Protein AF-A0A962CFQ0-F1 (afdb_monomer_lite)

Foldseek 3Di:
DDPPPPDPDPPVVQPPCDDQSVLVQLVVQCCVVVQAPPVLLVVLVVVCVVPVPDYSLVSCCVVVRHPPVSSQVSSCVVRVHDDDDPVNDDPDDDPPDDDDPVVD

Structure (mmCIF, N/CA/C/O backbone):
data_AF-A0A962CFQ0-F1
#
_entry.id   AF-A0A962CFQ0-F1
#
loop_
_atom_site.group_PDB
_atom_site.id
_atom_site.type_symbol
_atom_site.label_atom_id
_atom_site.label_alt_id
_atom_site.label_comp_id
_atom_site.label_asym_id
_atom_site.label_entity_id
_atom_site.label_seq_id
_atom_site.pdbx_PDB_ins_code
_atom_site.Cartn_x
_atom_site.Cartn_y
_atom_site.Cartn_z
_atom_site.occupancy
_atom_site.B_iso_or_equiv
_atom_site.auth_seq_id
_atom_site.auth_comp_id
_atom_site.auth_asym_id
_atom_site.auth_atom_id
_atom_site.pdbx_PDB_model_num
ATOM 1 N N . MET A 1 1 ? 16.345 -3.442 -44.533 1.00 38.25 1 MET A N 1
ATOM 2 C CA . MET A 1 1 ? 15.285 -3.870 -43.598 1.00 38.25 1 MET A CA 1
ATOM 3 C C . MET A 1 1 ? 15.703 -3.439 -42.206 1.00 38.25 1 MET A C 1
ATOM 5 O O . MET A 1 1 ? 16.459 -4.151 -41.565 1.00 38.25 1 MET A O 1
ATOM 9 N N . SER A 1 2 ? 15.276 -2.252 -41.782 1.00 40.31 2 SER A N 1
ATOM 10 C CA . SER A 1 2 ? 15.490 -1.756 -40.421 1.00 40.31 2 SER A CA 1
ATOM 11 C C . SER A 1 2 ? 14.115 -1.405 -39.884 1.00 40.31 2 SER A C 1
ATOM 13 O O . SER A 1 2 ? 13.543 -0.391 -40.274 1.00 40.31 2 SER A O 1
ATOM 15 N N . VAL A 1 3 ? 13.544 -2.295 -39.075 1.00 41.78 3 VAL A N 1
ATOM 16 C CA . VAL A 1 3 ? 12.333 -1.984 -38.316 1.00 41.78 3 VAL A CA 1
ATOM 17 C C . VAL A 1 3 ? 12.799 -1.130 -37.148 1.00 41.78 3 VAL A C 1
ATOM 19 O O . VAL A 1 3 ? 13.289 -1.633 -36.141 1.00 41.78 3 VAL A O 1
ATOM 22 N N . VAL A 1 4 ? 12.744 0.183 -37.347 1.00 45.09 4 VAL A N 1
ATOM 23 C CA . VAL A 1 4 ? 12.779 1.149 -36.257 1.00 45.09 4 VAL A CA 1
ATOM 24 C C . VAL A 1 4 ? 11.469 0.935 -35.509 1.00 45.09 4 VAL A C 1
ATOM 26 O O . VAL A 1 4 ? 10.414 1.340 -35.987 1.00 45.09 4 VAL A O 1
ATOM 29 N N . THR A 1 5 ? 11.517 0.205 -34.395 1.00 49.34 5 THR A N 1
ATOM 30 C CA . THR A 1 5 ? 10.399 0.148 -33.453 1.00 49.34 5 THR A CA 1
ATOM 31 C C . THR A 1 5 ? 10.208 1.556 -32.917 1.00 49.34 5 THR A C 1
ATOM 33 O O . THR A 1 5 ? 10.966 2.033 -32.074 1.00 49.34 5 THR A O 1
ATOM 36 N N . GLU A 1 6 ? 9.234 2.239 -33.497 1.00 45.41 6 GLU A N 1
ATOM 37 C CA . GLU A 1 6 ? 8.725 3.520 -33.052 1.00 45.41 6 GLU A CA 1
ATOM 38 C C . GLU A 1 6 ? 8.282 3.360 -31.593 1.00 45.41 6 GLU A C 1
ATOM 40 O O . GLU A 1 6 ? 7.416 2.544 -31.268 1.00 45.41 6 GLU A O 1
ATOM 45 N N . LEU A 1 7 ? 8.957 4.080 -30.695 1.00 52.72 7 LEU A N 1
ATOM 46 C CA . LEU A 1 7 ? 8.518 4.236 -29.317 1.00 52.72 7 LEU A CA 1
ATOM 47 C C . LEU A 1 7 ? 7.113 4.858 -29.384 1.00 52.72 7 LEU A C 1
ATOM 49 O O . LEU A 1 7 ? 6.976 5.924 -29.992 1.00 52.72 7 LEU A O 1
ATOM 53 N N . PRO A 1 8 ? 6.072 4.222 -28.818 1.00 55.50 8 PRO A N 1
ATOM 54 C CA . PRO A 1 8 ? 4.736 4.793 -28.845 1.00 55.50 8 PRO A CA 1
ATOM 55 C C . PRO A 1 8 ? 4.767 6.192 -28.205 1.00 55.50 8 PRO A C 1
ATOM 57 O O . PRO A 1 8 ? 5.544 6.415 -27.268 1.00 55.50 8 PRO A O 1
ATOM 60 N N . PRO A 1 9 ? 3.961 7.146 -28.709 1.00 56.81 9 PRO A N 1
ATOM 61 C CA . PRO A 1 9 ? 3.915 8.507 -28.180 1.00 56.81 9 PRO A CA 1
ATOM 62 C C . PRO A 1 9 ? 3.685 8.466 -26.664 1.00 56.81 9 PRO A C 1
ATOM 64 O O . PRO A 1 9 ? 2.978 7.568 -26.192 1.00 56.81 9 PRO A O 1
ATOM 67 N N . PRO A 1 10 ? 4.256 9.399 -25.873 1.00 57.56 10 PRO A N 1
ATOM 68 C CA . PR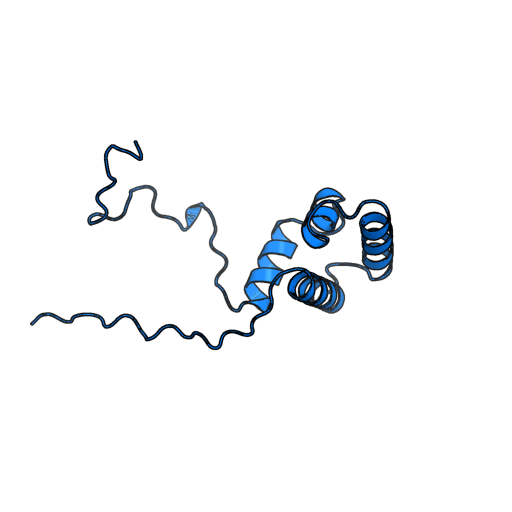O A 1 10 ? 4.018 9.393 -24.442 1.00 57.56 10 PRO A CA 1
ATOM 69 C C . PRO A 1 10 ? 2.514 9.547 -24.245 1.00 57.56 10 PRO A C 1
ATOM 71 O O . PRO A 1 10 ? 1.935 10.564 -24.627 1.00 57.56 10 PRO A O 1
ATOM 74 N N . ALA A 1 11 ? 1.887 8.525 -23.663 1.00 53.25 11 ALA A N 1
ATOM 75 C CA . ALA A 1 11 ? 0.537 8.573 -23.126 1.00 53.25 11 ALA A CA 1
ATOM 76 C C . ALA A 1 11 ? 0.519 9.568 -21.949 1.00 53.25 11 ALA A C 1
ATOM 78 O O . ALA A 1 11 ? 0.378 9.215 -20.784 1.00 53.25 11 ALA A O 1
ATOM 79 N N . SER A 1 12 ? 0.749 10.843 -22.255 1.00 56.16 12 SER A N 1
ATOM 80 C CA . SER A 1 12 ? 0.869 11.959 -21.326 1.00 56.16 12 SER A CA 1
ATOM 81 C C . SER A 1 12 ? -0.499 12.595 -21.078 1.00 56.16 12 SER A C 1
ATOM 83 O O . SER A 1 12 ? -0.628 13.810 -20.966 1.00 56.16 12 SER A O 1
ATOM 85 N N . GLU A 1 13 ? -1.522 11.755 -20.971 1.00 47.06 13 GLU A N 1
ATOM 86 C CA . GLU A 1 13 ? -2.814 12.085 -20.367 1.00 47.06 13 GLU A CA 1
ATOM 87 C C . GLU A 1 13 ? -3.146 11.074 -19.259 1.00 47.06 13 GLU A C 1
ATOM 89 O O . GLU A 1 13 ? -4.304 10.835 -18.927 1.00 47.06 13 GLU A O 1
ATOM 94 N N . ALA A 1 14 ? -2.118 10.468 -18.652 1.00 51.28 14 ALA A N 1
ATOM 95 C CA . ALA A 1 14 ? -2.297 9.745 -17.404 1.00 51.28 14 ALA A CA 1
ATOM 96 C C . ALA A 1 14 ? -2.901 10.705 -16.357 1.00 51.28 14 ALA A C 1
ATOM 98 O O . ALA A 1 14 ? -2.468 11.863 -16.263 1.00 51.28 14 ALA A O 1
ATOM 99 N N . PRO A 1 15 ? -3.899 10.268 -15.569 1.00 52.34 15 PRO A N 1
ATOM 100 C CA . PRO A 1 15 ? -4.491 11.108 -14.537 1.00 52.34 15 PRO A CA 1
ATOM 101 C C . PRO A 1 15 ? -3.376 11.628 -13.625 1.00 52.34 15 PRO A C 1
ATOM 103 O O . PRO A 1 15 ? -2.605 10.842 -13.076 1.00 52.34 15 PRO A O 1
ATOM 106 N N . LYS A 1 16 ? -3.274 12.958 -13.477 1.00 64.06 16 LYS A N 1
ATOM 107 C CA . LYS A 1 16 ? -2.244 13.650 -12.677 1.00 64.06 16 LYS A CA 1
ATOM 108 C C . LYS A 1 16 ? -2.465 13.471 -11.169 1.00 64.06 16 LYS A C 1
ATOM 110 O O . LYS A 1 16 ? -2.520 14.440 -10.416 1.00 64.06 16 LYS A O 1
ATOM 115 N N . LEU A 1 17 ? -2.631 12.234 -10.718 1.00 65.19 17 LEU A N 1
ATOM 116 C CA . LEU A 1 17 ? -2.672 11.881 -9.308 1.00 65.19 17 LEU A CA 1
ATOM 117 C C . LEU A 1 17 ? -1.245 11.940 -8.777 1.00 65.19 17 LEU A C 1
ATOM 119 O O . LEU A 1 17 ? -0.470 10.997 -8.910 1.00 65.19 17 LEU A O 1
ATOM 123 N N . SER A 1 18 ? -0.888 13.078 -8.200 1.00 74.62 18 SER A N 1
ATOM 124 C CA . SER A 1 18 ? 0.374 13.261 -7.497 1.00 74.62 18 SER A CA 1
ATOM 125 C C . SER A 1 18 ? 0.112 13.476 -6.013 1.00 74.62 18 SER A C 1
ATOM 127 O O . SER A 1 18 ? -1.013 13.759 -5.589 1.00 74.62 18 SER A O 1
ATOM 129 N N . GLY A 1 19 ? 1.168 13.361 -5.207 1.00 82.62 19 GLY A N 1
ATOM 130 C CA . GLY A 1 19 ? 1.103 13.910 -3.860 1.00 82.62 19 GLY A CA 1
ATOM 131 C C . GLY A 1 19 ? -0.003 13.279 -2.985 1.00 82.62 19 GLY A C 1
ATOM 132 O O . GLY A 1 19 ? -0.324 12.097 -3.140 1.00 82.62 19 GLY A O 1
ATOM 133 N N . PRO A 1 20 ? -0.616 14.076 -2.098 1.00 86.56 20 PRO A N 1
ATOM 134 C CA . PRO A 1 20 ? -1.667 13.642 -1.172 1.00 86.56 20 PRO A CA 1
ATOM 135 C C . PRO A 1 20 ? -2.915 13.044 -1.843 1.00 86.56 20 PRO A C 1
ATOM 137 O O . PRO A 1 20 ? -3.527 12.132 -1.298 1.00 86.56 20 PRO A O 1
ATOM 140 N N . ALA A 1 21 ? -3.276 13.500 -3.048 1.00 90.00 21 ALA A N 1
ATOM 141 C CA . ALA A 1 21 ? -4.440 12.974 -3.768 1.00 90.00 21 ALA A CA 1
ATOM 142 C C . ALA A 1 21 ? -4.266 11.493 -4.145 1.00 90.00 21 ALA A C 1
ATOM 144 O O . ALA A 1 21 ? -5.225 10.720 -4.141 1.00 90.00 21 ALA A O 1
ATOM 145 N N . LEU A 1 22 ? -3.028 11.088 -4.442 1.00 91.31 22 LEU A N 1
ATOM 146 C CA . LEU A 1 22 ? -2.697 9.687 -4.666 1.00 91.31 22 LEU A CA 1
ATOM 147 C C . LEU A 1 22 ? -2.789 8.876 -3.362 1.00 91.31 22 LEU A C 1
ATOM 149 O O . LEU A 1 22 ? -3.315 7.768 -3.392 1.00 91.31 22 LEU A O 1
ATOM 153 N N . ASP A 1 23 ? -2.344 9.432 -2.227 1.00 94.12 23 ASP A N 1
ATOM 154 C CA . ASP A 1 23 ? -2.455 8.764 -0.917 1.00 94.12 23 ASP A CA 1
ATOM 155 C C . A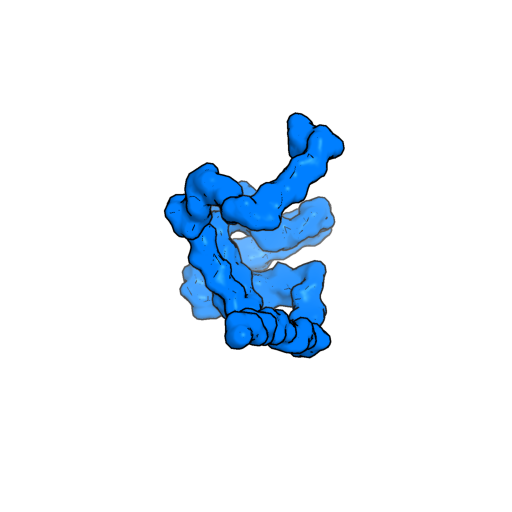SP A 1 23 ? -3.911 8.474 -0.559 1.00 94.12 23 ASP A C 1
ATOM 157 O O . ASP A 1 23 ? -4.233 7.356 -0.162 1.00 94.12 23 ASP A O 1
ATOM 161 N N . GLU A 1 24 ? -4.799 9.453 -0.746 1.00 94.38 24 GLU A N 1
ATOM 162 C CA . GLU A 1 24 ? -6.234 9.294 -0.500 1.00 94.38 24 GLU A CA 1
ATOM 163 C C . GLU A 1 24 ? -6.807 8.134 -1.327 1.00 94.38 24 GLU A C 1
ATOM 165 O O . GLU A 1 24 ? -7.489 7.255 -0.797 1.00 94.38 24 GLU A O 1
ATOM 170 N N . ARG A 1 25 ? -6.474 8.087 -2.623 1.00 95.25 25 ARG A N 1
ATOM 171 C CA . ARG A 1 25 ? -6.964 7.046 -3.532 1.00 95.25 25 ARG A CA 1
ATOM 172 C C . ARG A 1 25 ? -6.415 5.663 -3.185 1.00 95.25 25 ARG A C 1
ATOM 174 O O . ARG A 1 25 ? -7.163 4.690 -3.250 1.00 95.25 25 ARG A O 1
ATOM 181 N N . ILE A 1 26 ? -5.149 5.573 -2.774 1.00 95.88 26 ILE A N 1
ATOM 182 C CA . ILE A 1 26 ? -4.546 4.329 -2.276 1.00 95.88 26 ILE A CA 1
ATOM 183 C C . ILE A 1 26 ? -5.261 3.861 -1.006 1.00 95.88 26 ILE A C 1
ATOM 185 O O . ILE A 1 26 ? -5.642 2.697 -0.914 1.00 95.88 26 ILE A O 1
ATOM 189 N N . CYS A 1 27 ? -5.502 4.760 -0.049 1.00 96.56 27 CYS A N 1
ATOM 190 C CA . CYS A 1 27 ? -6.185 4.423 1.199 1.00 96.56 27 CYS A CA 1
ATOM 191 C C . CYS A 1 27 ? -7.608 3.908 0.945 1.00 96.56 27 CYS A C 1
ATOM 193 O O . CYS A 1 27 ? -7.987 2.866 1.475 1.00 96.56 27 CYS A O 1
ATOM 195 N N . GLN A 1 28 ? -8.376 4.596 0.096 1.00 96.62 28 GLN A N 1
ATOM 196 C CA . GLN A 1 28 ? -9.726 4.171 -0.289 1.00 96.62 28 GLN A CA 1
ATOM 197 C C . GLN A 1 28 ? -9.717 2.800 -0.966 1.00 96.62 28 GLN A C 1
ATOM 199 O O . GLN A 1 28 ? -10.534 1.940 -0.644 1.00 96.62 28 GLN A O 1
ATOM 204 N N . PHE A 1 29 ? -8.768 2.573 -1.874 1.00 97.12 29 PHE A N 1
ATOM 205 C CA . PHE A 1 29 ? -8.619 1.297 -2.558 1.00 97.12 29 PHE A CA 1
ATOM 206 C C . PHE A 1 29 ? -8.277 0.155 -1.588 1.00 97.12 29 PHE A C 1
ATOM 208 O O . PHE A 1 29 ? -8.880 -0.915 -1.659 1.00 97.12 29 PHE A O 1
ATOM 215 N N . LEU A 1 30 ? -7.348 0.377 -0.653 1.00 96.94 30 LEU A N 1
ATOM 216 C CA . LEU A 1 30 ? -6.959 -0.619 0.350 1.00 96.94 30 LEU A CA 1
ATOM 217 C C . LEU A 1 30 ? -8.120 -0.976 1.283 1.00 96.94 30 LEU A C 1
ATOM 219 O O . LEU A 1 30 ? -8.307 -2.153 1.593 1.00 96.94 30 LEU A O 1
ATOM 223 N N . VAL A 1 31 ? -8.926 0.013 1.680 1.00 97.69 31 VAL A N 1
ATOM 224 C CA . VAL A 1 31 ? -10.153 -0.213 2.458 1.00 97.69 31 VAL A CA 1
ATOM 225 C C . VAL A 1 31 ? -11.174 -1.008 1.647 1.00 97.69 31 VAL A C 1
ATOM 227 O O . VAL A 1 31 ? -11.677 -2.021 2.125 1.00 97.69 31 VAL A O 1
ATOM 230 N N . ALA A 1 32 ? -11.425 -0.620 0.393 1.00 97.06 32 ALA A N 1
ATOM 231 C CA . ALA A 1 32 ? -12.371 -1.313 -0.482 1.00 97.06 32 ALA A CA 1
ATOM 232 C C . ALA A 1 32 ? -11.979 -2.779 -0.748 1.00 97.06 32 ALA A C 1
ATOM 234 O O . ALA A 1 32 ? -12.846 -3.639 -0.886 1.00 97.06 32 ALA A O 1
ATOM 235 N N . LYS A 1 33 ? -10.675 -3.083 -0.789 1.00 95.50 33 LYS A N 1
ATOM 236 C CA . LYS A 1 33 ? -10.139 -4.450 -0.924 1.00 95.50 33 LYS A CA 1
ATOM 237 C C . LYS A 1 33 ? -10.046 -5.206 0.411 1.00 95.50 33 LYS A C 1
ATOM 239 O O . LYS A 1 33 ? -9.609 -6.354 0.409 1.00 95.50 33 LYS A O 1
ATOM 244 N N . GLY A 1 34 ? -10.410 -4.586 1.537 1.00 95.44 34 GLY A N 1
ATOM 245 C CA . GLY A 1 34 ? -10.337 -5.184 2.876 1.00 95.44 34 GLY A CA 1
ATOM 246 C C . GLY A 1 34 ? -8.915 -5.361 3.427 1.00 95.44 34 GLY A C 1
ATOM 247 O O . GLY A 1 34 ? -8.735 -6.058 4.421 1.00 95.44 34 GLY A O 1
ATOM 248 N N . ARG A 1 35 ? -7.911 -4.740 2.793 1.00 94.94 35 ARG A N 1
ATOM 249 C CA . ARG A 1 35 ? -6.487 -4.801 3.179 1.00 94.94 35 ARG A CA 1
ATOM 250 C C . ARG A 1 35 ? -6.112 -3.769 4.245 1.00 94.94 35 ARG A C 1
ATOM 252 O O . ARG A 1 35 ? -5.065 -3.872 4.867 1.00 94.94 35 ARG A O 1
ATOM 259 N N . LEU A 1 36 ? -6.969 -2.774 4.459 1.00 96.94 36 LEU A N 1
ATOM 260 C CA . LEU A 1 36 ? -6.853 -1.785 5.525 1.00 96.94 36 LEU A CA 1
ATOM 261 C C . LEU A 1 36 ? -8.221 -1.606 6.182 1.00 96.94 36 LEU A C 1
ATOM 263 O O . LEU A 1 36 ? -9.225 -1.441 5.494 1.00 96.94 36 LEU A O 1
ATOM 267 N N . LYS A 1 37 ? -8.281 -1.618 7.515 1.00 96.44 37 LYS A N 1
ATOM 268 C CA . LYS A 1 37 ? -9.531 -1.343 8.235 1.00 96.44 37 LYS A CA 1
ATOM 269 C C . LYS A 1 37 ? -9.778 0.159 8.304 1.00 96.44 37 LYS A C 1
ATOM 271 O O . LYS A 1 37 ? -8.849 0.934 8.522 1.00 96.44 37 LYS A O 1
ATOM 276 N N . GLU A 1 38 ? -11.040 0.573 8.232 1.00 96.56 38 GLU A N 1
ATOM 277 C CA . GLU A 1 38 ? -11.418 1.989 8.357 1.00 96.56 38 GLU A CA 1
ATOM 278 C C . GLU A 1 38 ? -10.967 2.609 9.687 1.00 96.56 38 GLU A C 1
ATOM 280 O O . GLU A 1 38 ? -10.472 3.734 9.713 1.00 96.56 38 GLU A O 1
ATOM 285 N N . ALA A 1 39 ? -11.076 1.860 10.790 1.00 95.88 39 ALA A N 1
ATOM 286 C CA . ALA A 1 39 ? -10.629 2.315 12.107 1.00 95.88 39 ALA A CA 1
ATOM 287 C C . ALA A 1 39 ? -9.109 2.552 12.163 1.00 95.88 39 ALA A C 1
ATOM 289 O O . ALA A 1 39 ? -8.651 3.508 12.794 1.00 95.88 39 ALA A O 1
ATOM 290 N N . ASP A 1 40 ? -8.336 1.706 11.480 1.00 95.75 40 ASP A N 1
ATOM 291 C CA . ASP A 1 40 ? -6.879 1.816 11.412 1.00 95.75 40 ASP A CA 1
ATOM 292 C C . ASP A 1 40 ? -6.464 2.974 10.498 1.00 95.75 40 ASP A C 1
ATOM 294 O O . ASP A 1 40 ? -5.575 3.745 10.858 1.00 95.75 40 ASP A O 1
ATOM 298 N N . LEU A 1 41 ? -7.168 3.180 9.378 1.00 96.75 41 LEU A N 1
ATOM 299 C CA . LEU A 1 41 ? -6.984 4.358 8.528 1.00 96.75 41 LEU A CA 1
ATOM 300 C C . LEU A 1 41 ? -7.278 5.654 9.293 1.00 96.75 41 LEU A C 1
ATOM 302 O O . LEU A 1 41 ? -6.488 6.593 9.232 1.00 96.75 41 LEU A O 1
ATOM 306 N N . ALA A 1 42 ? -8.385 5.710 10.037 1.00 96.38 42 ALA A N 1
ATOM 307 C CA . ALA A 1 42 ? -8.739 6.880 10.836 1.00 96.38 42 ALA A CA 1
ATOM 308 C C . ALA A 1 42 ? -7.670 7.186 11.897 1.00 96.38 42 ALA A C 1
ATOM 310 O O . ALA A 1 42 ? -7.314 8.346 12.099 1.00 96.38 42 ALA A O 1
ATOM 311 N N . ARG A 1 43 ? -7.118 6.152 12.545 1.00 94.94 43 ARG A N 1
ATOM 312 C CA . ARG A 1 43 ? -6.003 6.301 13.490 1.00 94.94 43 ARG A CA 1
ATOM 313 C C . ARG A 1 43 ? -4.732 6.796 12.798 1.00 94.94 43 ARG A C 1
ATOM 315 O O . ARG A 1 43 ? -4.094 7.710 13.307 1.00 94.94 43 ARG A O 1
ATOM 322 N N . GLY A 1 44 ? -4.390 6.225 11.643 1.00 94.62 44 GLY A N 1
ATOM 323 C CA . GLY A 1 44 ? -3.230 6.635 10.851 1.00 94.62 44 GLY A CA 1
ATOM 324 C C . GLY A 1 44 ? -3.318 8.087 10.378 1.00 94.62 44 GLY A C 1
ATOM 325 O O . GLY A 1 44 ? -2.332 8.811 10.478 1.00 94.62 44 GLY A O 1
ATOM 326 N N . LYS A 1 45 ? -4.502 8.538 9.937 1.00 95.25 45 LYS A N 1
ATOM 327 C CA . LYS A 1 45 ? -4.751 9.938 9.551 1.00 95.25 45 LYS A CA 1
ATOM 328 C C . LYS A 1 45 ? -4.549 10.900 10.723 1.00 95.25 45 LYS A C 1
ATOM 330 O O . LYS A 1 45 ? -3.816 11.865 10.568 1.00 95.25 45 LYS A O 1
ATOM 335 N N . ARG A 1 46 ? -5.108 10.602 11.903 1.00 95.06 46 ARG A N 1
ATOM 336 C CA . ARG A 1 46 ? -4.905 11.432 13.109 1.00 95.06 46 ARG A CA 1
ATOM 337 C C . ARG A 1 46 ? -3.428 11.568 13.472 1.00 95.06 46 ARG A C 1
ATOM 339 O O . ARG A 1 46 ? -2.968 12.663 13.755 1.00 95.06 46 ARG A O 1
ATOM 346 N N . LEU A 1 47 ? -2.674 10.470 13.411 1.00 94.38 47 LEU A N 1
ATOM 347 C CA . LEU A 1 47 ? -1.242 10.516 13.707 1.00 94.38 47 LEU A CA 1
ATOM 348 C C . LEU A 1 47 ? -0.458 11.335 12.669 1.00 94.38 47 LEU A C 1
ATOM 350 O O . LEU A 1 47 ? 0.480 12.037 13.024 1.00 94.38 47 LEU A O 1
ATOM 354 N N . HIS A 1 48 ? -0.845 11.263 11.392 1.00 94.75 48 HIS A N 1
ATOM 355 C CA . HIS A 1 48 ? -0.252 12.093 10.337 1.00 94.75 48 HIS A CA 1
ATOM 356 C C . HIS A 1 48 ? -0.605 13.579 10.489 1.00 94.75 48 HIS A C 1
ATOM 358 O O . HIS A 1 48 ? 0.195 14.431 10.130 1.00 94.75 48 HIS A O 1
ATOM 364 N N . GLU A 1 49 ? -1.769 13.911 11.048 1.00 93.81 49 GLU A N 1
ATOM 365 C CA . GLU A 1 49 ? -2.126 15.296 11.384 1.00 93.81 49 GLU A CA 1
ATOM 366 C C . GLU A 1 49 ? -1.289 15.842 12.554 1.00 93.81 49 GLU A C 1
ATOM 368 O O . GLU A 1 49 ? -0.911 17.013 12.538 1.00 93.81 49 GLU A O 1
ATOM 373 N N . GLU A 1 50 ? -0.981 15.004 13.550 1.00 93.12 50 GLU A N 1
ATOM 374 C CA . GLU A 1 50 ? -0.124 15.357 14.693 1.00 93.12 50 GLU A CA 1
ATOM 375 C C . GLU A 1 50 ? 1.351 15.529 14.292 1.00 93.12 50 GLU A C 1
ATOM 377 O O . GLU A 1 50 ? 2.026 16.435 14.782 1.00 93.12 50 GLU A O 1
ATOM 382 N N . ASP A 1 51 ? 1.841 14.684 13.381 1.00 89.62 51 ASP A N 1
ATOM 383 C CA . ASP A 1 51 ? 3.186 14.757 12.808 1.00 89.62 51 ASP A CA 1
ATOM 384 C C . ASP A 1 51 ? 3.120 14.612 11.274 1.00 89.62 51 ASP A C 1
ATOM 386 O O . ASP A 1 51 ? 3.240 13.503 10.738 1.00 89.62 51 ASP A O 1
ATOM 390 N N . PRO A 1 52 ? 2.955 15.729 10.536 1.00 84.19 52 PRO A N 1
ATOM 391 C CA . PRO A 1 52 ? 2.813 15.725 9.079 1.00 84.19 52 PRO A CA 1
ATOM 392 C C . PRO A 1 52 ? 4.135 15.481 8.331 1.00 84.19 52 PRO A C 1
ATOM 394 O O . PRO A 1 52 ? 4.296 15.882 7.174 1.00 84.19 52 PRO A O 1
ATOM 397 N N . SER A 1 53 ? 5.107 14.817 8.960 1.00 82.81 53 SER A N 1
ATOM 398 C CA . SER A 1 53 ? 6.362 14.449 8.319 1.00 82.81 53 SER A CA 1
ATOM 399 C C . SER A 1 53 ? 6.158 13.335 7.279 1.00 82.81 53 SER A C 1
ATOM 401 O O . SER A 1 53 ? 5.863 12.176 7.568 1.00 82.81 53 SER A O 1
ATOM 403 N N . GLY A 1 54 ? 6.348 13.690 6.007 1.00 89.06 54 GLY A N 1
ATOM 404 C CA . GLY A 1 54 ? 6.303 12.741 4.896 1.00 89.06 54 GLY A CA 1
ATOM 405 C C . GLY A 1 54 ? 4.889 12.342 4.453 1.00 89.06 54 GLY A C 1
ATOM 406 O O . GLY A 1 54 ? 3.931 13.106 4.553 1.00 89.06 54 GLY A O 1
ATOM 407 N N . ARG A 1 55 ? 4.784 11.149 3.857 1.00 93.19 55 ARG A N 1
ATOM 408 C CA . ARG A 1 55 ? 3.574 10.636 3.191 1.00 93.19 55 ARG A CA 1
ATOM 409 C C . ARG A 1 55 ? 2.742 9.765 4.127 1.00 93.19 55 ARG A C 1
ATOM 411 O O . ARG A 1 55 ? 3.303 8.922 4.826 1.00 93.19 55 ARG A O 1
ATOM 418 N N . LEU A 1 56 ? 1.414 9.866 4.041 1.00 94.25 56 LEU A N 1
ATOM 419 C CA . LEU A 1 56 ? 0.496 9.046 4.841 1.00 94.25 56 LEU A CA 1
ATOM 420 C C . LEU A 1 56 ? 0.702 7.551 4.564 1.00 94.25 56 LEU A C 1
ATOM 422 O O . LEU A 1 56 ? 0.809 6.756 5.490 1.00 94.25 56 LEU A O 1
ATOM 426 N N . VAL A 1 57 ? 0.823 7.159 3.294 1.00 94.94 57 VAL A N 1
ATOM 427 C CA . VAL A 1 57 ? 1.018 5.745 2.921 1.00 94.94 57 VAL A CA 1
ATOM 428 C C . VAL A 1 57 ? 2.317 5.155 3.474 1.00 94.94 57 VAL A C 1
ATOM 430 O O . VAL A 1 57 ? 2.332 3.993 3.866 1.00 94.94 57 VAL A O 1
ATOM 433 N N . ALA A 1 58 ? 3.382 5.959 3.577 1.00 93.69 58 ALA A N 1
ATOM 434 C CA . ALA A 1 58 ? 4.649 5.534 4.171 1.00 93.69 58 ALA A CA 1
ATOM 435 C C . ALA A 1 58 ? 4.541 5.386 5.697 1.00 93.69 58 ALA A C 1
ATOM 437 O O . ALA A 1 58 ? 5.146 4.495 6.290 1.00 93.69 58 ALA A O 1
ATOM 438 N N . LEU A 1 59 ? 3.739 6.237 6.343 1.00 95.19 59 LEU A N 1
ATOM 439 C CA . LEU A 1 59 ? 3.419 6.080 7.757 1.00 95.19 59 LEU A CA 1
ATOM 440 C C . LEU A 1 59 ? 2.633 4.782 8.000 1.00 95.19 59 LEU A C 1
ATOM 442 O O . LEU A 1 59 ? 2.974 4.031 8.910 1.00 95.19 59 LEU A O 1
ATOM 446 N N . LEU A 1 60 ? 1.621 4.490 7.178 1.00 95.44 60 LEU A N 1
ATOM 447 C CA . LEU A 1 60 ? 0.786 3.292 7.319 1.00 95.44 60 LEU A CA 1
ATOM 448 C C . LEU A 1 60 ? 1.594 1.989 7.203 1.00 95.44 60 LEU A C 1
ATOM 450 O O . LEU A 1 60 ? 1.353 1.062 7.980 1.00 95.44 60 LEU A O 1
ATOM 454 N N . THR A 1 61 ? 2.572 1.923 6.292 1.00 95.75 61 THR A N 1
ATOM 455 C CA . THR A 1 61 ? 3.471 0.760 6.182 1.00 95.75 61 THR A CA 1
ATOM 456 C C . THR A 1 61 ? 4.438 0.672 7.358 1.00 95.75 61 THR A C 1
ATOM 458 O O . THR A 1 61 ? 4.597 -0.401 7.935 1.00 95.75 61 THR A O 1
ATOM 461 N N . ARG A 1 62 ? 5.019 1.799 7.796 1.00 93.94 62 ARG A N 1
ATOM 462 C CA . ARG A 1 62 ? 5.911 1.850 8.970 1.00 93.94 62 ARG A CA 1
ATOM 463 C C . ARG A 1 62 ? 5.220 1.405 10.263 1.00 93.94 62 ARG A C 1
ATOM 465 O O . ARG A 1 62 ? 5.856 0.796 11.116 1.00 93.94 62 ARG A O 1
ATOM 472 N N . LEU A 1 63 ? 3.931 1.708 10.416 1.00 93.56 63 LEU A N 1
ATOM 473 C CA . LEU A 1 63 ? 3.120 1.278 11.560 1.00 93.56 63 LEU A CA 1
ATOM 474 C C . LEU A 1 63 ? 2.667 -0.189 11.470 1.00 93.56 63 LEU A C 1
ATOM 476 O O . LEU A 1 63 ? 2.046 -0.685 12.407 1.00 93.56 63 LEU A O 1
ATOM 480 N N . GLY A 1 64 ? 2.929 -0.873 10.351 1.00 94.56 64 GLY A N 1
ATOM 481 C CA . GLY A 1 64 ? 2.483 -2.246 10.116 1.00 94.56 64 GLY A CA 1
ATOM 482 C C . GLY A 1 64 ? 0.973 -2.385 9.899 1.00 94.56 64 GLY A C 1
ATOM 483 O O . GLY A 1 64 ? 0.446 -3.488 10.008 1.00 94.56 64 GLY A O 1
ATOM 484 N N . LEU A 1 65 ? 0.268 -1.285 9.602 1.00 95.38 65 LEU A N 1
ATOM 485 C CA . LEU A 1 65 ? -1.174 -1.301 9.317 1.00 95.38 65 LEU A CA 1
ATOM 486 C C . LEU A 1 65 ? -1.477 -1.815 7.905 1.00 95.38 65 LEU A C 1
ATOM 488 O O . LEU A 1 65 ? -2.590 -2.256 7.635 1.00 95.38 65 LEU A O 1
ATOM 492 N N . VAL A 1 66 ? -0.488 -1.733 7.014 1.00 96.50 66 VAL A N 1
ATOM 493 C CA . VAL A 1 66 ? -0.517 -2.266 5.651 1.00 96.50 66 VAL A CA 1
ATOM 494 C C . VAL A 1 66 ? 0.846 -2.886 5.377 1.00 96.50 66 VAL A C 1
ATOM 496 O O . VAL A 1 66 ? 1.870 -2.272 5.681 1.00 96.50 66 VAL A O 1
ATOM 499 N N . SER A 1 67 ? 0.890 -4.083 4.798 1.00 95.88 67 SER A N 1
ATOM 500 C CA . SER A 1 67 ? 2.170 -4.672 4.394 1.00 95.88 67 SER A CA 1
ATOM 501 C C . SER A 1 67 ? 2.756 -3.955 3.169 1.00 95.88 67 SER A C 1
ATOM 503 O O . SER A 1 67 ? 2.025 -3.457 2.311 1.00 95.88 67 SER A O 1
ATOM 505 N N . GLU A 1 68 ? 4.085 -3.932 3.030 1.00 94.56 68 GLU A N 1
ATOM 506 C CA . GLU A 1 68 ? 4.738 -3.329 1.853 1.00 94.56 68 GLU A CA 1
ATOM 507 C C . GLU A 1 68 ? 4.281 -3.974 0.540 1.00 94.56 68 GLU A C 1
ATOM 509 O O . GLU A 1 68 ? 4.108 -3.293 -0.468 1.00 94.56 68 GLU A O 1
ATOM 514 N N . ARG A 1 69 ? 4.021 -5.285 0.565 1.00 93.62 69 ARG A N 1
ATOM 515 C CA . ARG A 1 69 ? 3.523 -6.026 -0.595 1.00 93.62 69 ARG A CA 1
ATOM 516 C C . ARG A 1 69 ? 2.122 -5.579 -1.000 1.00 93.62 69 ARG A C 1
ATOM 518 O O . ARG A 1 69 ? 1.888 -5.309 -2.171 1.00 93.62 69 ARG A O 1
ATOM 525 N N . GLU A 1 70 ? 1.204 -5.464 -0.044 1.00 95.12 70 GLU A N 1
ATOM 526 C CA . GLU A 1 70 ? -0.153 -4.985 -0.323 1.00 95.12 70 GLU A CA 1
ATOM 527 C C . GLU A 1 70 ? -0.165 -3.536 -0.803 1.00 95.12 70 GLU A C 1
ATOM 529 O O . GLU A 1 70 ? -0.980 -3.192 -1.661 1.00 95.12 70 GLU A O 1
ATOM 534 N N . MET A 1 71 ? 0.739 -2.708 -0.271 1.00 95.69 71 MET A N 1
ATOM 535 C CA . MET A 1 71 ? 0.939 -1.337 -0.724 1.00 95.69 71 MET A CA 1
ATOM 536 C C . MET A 1 71 ? 1.416 -1.303 -2.179 1.00 95.69 71 MET A C 1
ATOM 538 O O . MET A 1 71 ? 0.847 -0.583 -2.998 1.00 95.69 71 MET A O 1
ATOM 542 N N . ALA A 1 72 ? 2.427 -2.104 -2.515 1.00 94.31 72 ALA A N 1
ATOM 543 C CA . ALA A 1 72 ? 2.967 -2.174 -3.865 1.00 94.31 72 ALA A CA 1
ATOM 544 C C . ALA A 1 72 ? 1.911 -2.666 -4.873 1.00 94.31 72 ALA A C 1
ATOM 546 O O . ALA A 1 72 ? 1.720 -2.037 -5.914 1.00 94.31 72 ALA A O 1
ATOM 547 N N . ASP A 1 73 ? 1.160 -3.715 -4.524 1.00 94.75 73 ASP A N 1
ATOM 548 C CA . ASP A 1 73 ? 0.032 -4.212 -5.320 1.00 94.75 73 ASP A CA 1
ATOM 549 C C . ASP A 1 73 ? -1.040 -3.130 -5.537 1.00 94.75 73 ASP A C 1
ATOM 551 O O . ASP A 1 73 ? -1.553 -2.973 -6.643 1.00 94.75 73 ASP A O 1
ATOM 555 N N . ALA A 1 74 ? -1.386 -2.369 -4.491 1.00 95.00 74 ALA A N 1
ATOM 556 C CA . ALA A 1 74 ? -2.387 -1.311 -4.591 1.00 95.00 74 ALA A CA 1
ATOM 557 C C . ALA A 1 74 ? -1.944 -0.193 -5.540 1.00 95.00 74 ALA A C 1
ATOM 559 O O . ALA A 1 74 ? -2.730 0.257 -6.373 1.00 95.00 74 ALA A O 1
ATOM 560 N N . VAL A 1 75 ? -0.683 0.235 -5.450 1.00 93.62 75 VAL A N 1
ATOM 561 C CA . VAL A 1 75 ? -0.127 1.247 -6.357 1.00 93.62 75 VAL A CA 1
ATOM 562 C C . VAL A 1 75 ? -0.102 0.728 -7.795 1.00 93.62 75 VAL A C 1
ATOM 564 O O . VAL A 1 75 ? -0.529 1.446 -8.699 1.00 93.62 75 VAL A O 1
ATOM 567 N N . ALA A 1 76 ? 0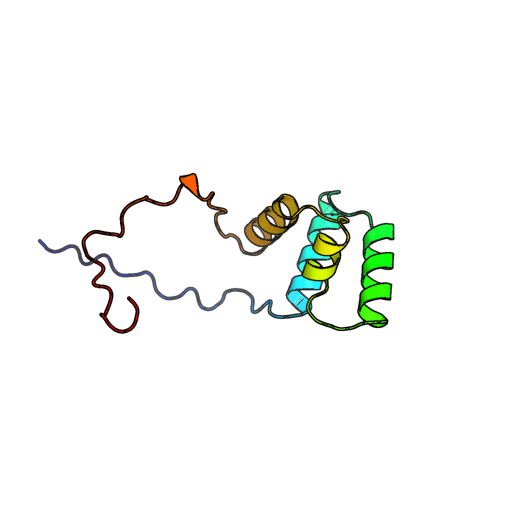.334 -0.516 -8.005 1.00 93.56 76 ALA A N 1
ATOM 568 C CA . ALA A 1 76 ? 0.353 -1.166 -9.312 1.00 93.56 76 ALA A CA 1
ATOM 569 C C . ALA A 1 76 ? -1.049 -1.240 -9.944 1.00 93.56 76 ALA A C 1
ATOM 571 O O . ALA A 1 76 ? -1.222 -0.806 -11.083 1.00 93.56 76 ALA A O 1
ATOM 572 N N . GLU A 1 77 ? -2.065 -1.695 -9.199 1.00 93.50 77 GLU A N 1
ATOM 573 C CA . GLU A 1 77 ? -3.454 -1.742 -9.684 1.00 93.50 77 GLU A CA 1
ATOM 574 C C . GLU A 1 77 ? -4.004 -0.340 -9.998 1.00 93.50 77 GLU A C 1
ATOM 576 O O . GLU A 1 77 ? -4.619 -0.142 -11.045 1.00 93.50 77 GLU A O 1
ATOM 581 N N . ILE A 1 78 ? -3.769 0.652 -9.131 1.00 92.69 78 ILE A N 1
ATOM 582 C CA . ILE A 1 78 ? -4.281 2.020 -9.327 1.00 92.69 78 ILE A CA 1
ATOM 583 C C . ILE A 1 78 ? -3.628 2.702 -10.530 1.00 92.69 78 ILE A C 1
ATOM 585 O O . ILE A 1 78 ? -4.300 3.442 -11.251 1.00 92.69 78 ILE A O 1
ATOM 589 N N . MET A 1 79 ? -2.326 2.491 -10.726 1.00 89.69 79 MET A N 1
ATOM 590 C CA . MET A 1 79 ? -1.569 3.103 -11.818 1.00 89.69 79 MET A CA 1
ATOM 591 C C . MET A 1 79 ? -1.615 2.291 -13.115 1.00 89.69 79 MET A C 1
ATOM 593 O O . MET A 1 79 ? -1.160 2.784 -14.144 1.00 89.69 79 MET A O 1
ATOM 597 N N . GLY A 1 80 ? -2.151 1.068 -13.087 1.00 90.31 80 GLY A N 1
ATOM 598 C CA . GLY A 1 80 ? -2.129 0.159 -14.233 1.00 90.31 80 GLY A CA 1
ATOM 599 C C . GLY A 1 80 ? -0.709 -0.251 -14.634 1.00 90.31 80 GLY A C 1
ATOM 600 O O . GLY A 1 80 ? -0.443 -0.462 -15.815 1.00 90.31 80 GLY A O 1
ATOM 601 N N . LEU A 1 81 ? 0.211 -0.319 -13.667 1.00 91.88 81 LEU A N 1
ATOM 602 C CA . LEU A 1 81 ? 1.614 -0.660 -13.894 1.00 91.88 81 LEU A CA 1
ATOM 603 C C . LEU A 1 81 ? 1.890 -2.107 -13.472 1.00 91.88 81 LEU A C 1
ATOM 605 O O . LEU A 1 81 ? 1.359 -2.554 -12.456 1.00 91.88 81 LE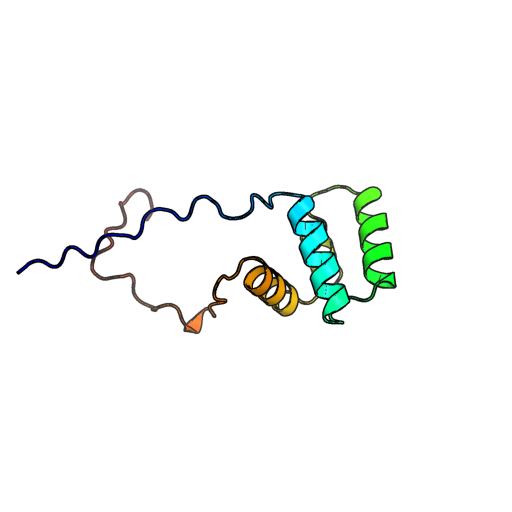U A O 1
ATOM 609 N N . PRO A 1 82 ? 2.734 -2.851 -14.208 1.00 90.06 82 PRO A N 1
ATOM 610 C CA . PRO A 1 82 ? 3.130 -4.188 -13.792 1.00 90.06 82 PRO A CA 1
ATOM 611 C C . PRO A 1 82 ? 4.012 -4.127 -12.539 1.00 90.06 82 PRO A C 1
ATOM 613 O O . PRO A 1 82 ? 4.942 -3.324 -12.457 1.00 90.06 82 PRO A O 1
ATOM 616 N N . LEU A 1 83 ? 3.747 -5.019 -11.582 1.00 91.62 83 LEU A N 1
ATOM 617 C CA . LEU A 1 83 ? 4.626 -5.245 -10.439 1.00 91.62 83 LEU A CA 1
ATOM 618 C C . LEU A 1 83 ? 5.676 -6.305 -10.807 1.00 91.62 83 LEU A C 1
ATOM 620 O O . LEU A 1 83 ? 5.316 -7.447 -11.089 1.00 91.62 83 LEU A O 1
ATOM 624 N N . LEU A 1 84 ? 6.959 -5.938 -10.795 1.00 91.25 84 LEU A N 1
ATOM 625 C CA . LEU A 1 84 ? 8.074 -6.855 -11.057 1.00 91.25 84 LEU A CA 1
ATOM 626 C C . LEU A 1 84 ? 8.770 -7.253 -9.756 1.00 91.25 84 LEU A C 1
ATOM 628 O O . LEU A 1 84 ? 9.003 -6.418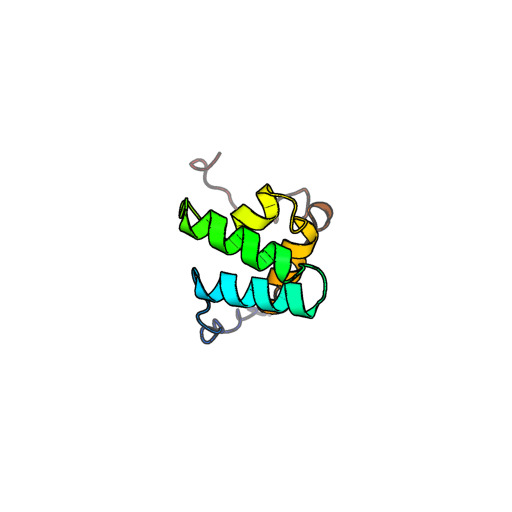 -8.880 1.00 91.25 84 LEU A O 1
ATOM 632 N N . LEU A 1 85 ? 9.139 -8.526 -9.642 1.00 89.38 85 LEU A N 1
ATOM 633 C CA . LEU A 1 85 ? 9.978 -9.021 -8.557 1.00 89.38 85 LEU A CA 1
ATOM 634 C C . LEU A 1 85 ? 11.453 -8.844 -8.920 1.00 89.38 85 LEU A C 1
ATOM 636 O O . LEU A 1 85 ? 11.823 -8.839 -10.089 1.00 89.38 85 LEU A O 1
ATOM 640 N N . ALA A 1 86 ? 12.324 -8.784 -7.910 1.00 87.12 86 ALA A N 1
ATOM 641 C CA . ALA A 1 86 ? 13.767 -8.645 -8.128 1.00 87.12 86 ALA A CA 1
ATOM 642 C C . ALA A 1 86 ? 14.342 -9.744 -9.044 1.00 87.12 86 ALA A C 1
ATOM 644 O O . ALA A 1 86 ? 15.208 -9.475 -9.864 1.00 87.12 86 ALA A O 1
ATOM 645 N N . LYS A 1 87 ? 13.807 -10.966 -8.950 1.00 88.50 87 LYS A N 1
ATOM 646 C CA . LYS A 1 87 ? 14.193 -12.109 -9.792 1.00 88.50 87 LYS A CA 1
ATOM 647 C C . LYS A 1 87 ? 13.768 -11.993 -11.262 1.00 88.50 87 LYS A C 1
ATOM 649 O O . LYS A 1 87 ? 14.261 -12.752 -12.085 1.00 88.50 87 LYS A O 1
ATOM 654 N N . ASP A 1 88 ? 12.816 -11.112 -11.570 1.00 89.69 88 ASP A N 1
ATOM 655 C CA . ASP A 1 88 ? 12.336 -10.905 -12.938 1.00 89.69 88 ASP A CA 1
ATOM 656 C C . ASP A 1 88 ? 13.280 -9.963 -13.709 1.00 89.69 88 ASP A C 1
ATOM 658 O O . ASP A 1 88 ? 13.166 -9.822 -14.926 1.00 89.69 88 ASP A O 1
ATOM 662 N N . PHE A 1 89 ? 14.231 -9.328 -13.010 1.00 84.19 89 PHE A N 1
ATOM 663 C CA . PHE A 1 89 ? 15.277 -8.520 -13.621 1.00 84.19 89 PHE A CA 1
ATOM 664 C C . PHE A 1 89 ? 16.459 -9.388 -14.075 1.00 84.19 89 PHE A C 1
ATOM 666 O O . PHE A 1 89 ? 16.857 -10.314 -13.366 1.00 84.19 89 PHE A O 1
ATOM 673 N N . PRO A 1 90 ? 17.058 -9.082 -15.240 1.00 85.50 90 PRO A N 1
ATOM 674 C CA . PRO A 1 90 ? 18.258 -9.769 -15.694 1.00 85.50 90 PRO A CA 1
ATOM 675 C C . PRO A 1 90 ? 19.440 -9.455 -14.767 1.00 85.50 90 PRO A C 1
ATOM 677 O O . PRO A 1 90 ? 19.648 -8.303 -14.389 1.00 85.50 90 PRO A O 1
ATOM 680 N N . GLU A 1 91 ? 20.247 -10.469 -14.444 1.00 83.44 91 GLU A N 1
ATOM 681 C CA . GLU A 1 91 ? 21.455 -10.287 -13.620 1.00 83.44 91 GLU A CA 1
ATOM 682 C C . GLU A 1 91 ? 22.545 -9.480 -14.341 1.00 83.44 91 GLU A C 1
ATOM 684 O O . GLU A 1 91 ? 23.358 -8.811 -13.705 1.00 83.44 91 GLU A O 1
ATOM 689 N N . SER A 1 92 ? 22.563 -9.524 -15.675 1.00 82.38 92 SER A N 1
ATOM 690 C CA . SER A 1 92 ? 23.498 -8.765 -16.502 1.00 82.38 92 SER A CA 1
ATOM 691 C C . SER A 1 92 ? 22.843 -7.515 -17.096 1.00 82.38 92 SER A C 1
ATOM 693 O O . SER A 1 92 ? 21.682 -7.581 -17.518 1.00 82.38 92 SER A O 1
ATOM 695 N N . PRO A 1 93 ? 23.585 -6.400 -17.232 1.00 79.38 93 PRO A N 1
ATOM 696 C CA . PRO A 1 93 ? 23.082 -5.212 -17.907 1.00 79.38 93 PRO A CA 1
ATOM 697 C C . PRO A 1 93 ? 22.710 -5.519 -19.368 1.00 79.38 93 PRO A C 1
ATOM 699 O O . PRO A 1 93 ? 23.284 -6.428 -19.978 1.00 79.38 93 PRO A O 1
ATOM 702 N N . PRO A 1 94 ? 21.779 -4.757 -19.968 1.00 82.12 94 PRO A N 1
ATOM 703 C CA . PRO A 1 94 ? 21.440 -4.933 -21.370 1.00 82.12 94 PRO A CA 1
ATOM 704 C C . PRO A 1 94 ? 22.682 -4.705 -22.250 1.00 82.12 94 PRO A C 1
ATOM 706 O O . PRO A 1 94 ? 23.427 -3.752 -22.008 1.00 82.12 94 PRO A O 1
ATOM 709 N N . PRO A 1 95 ? 22.890 -5.511 -23.307 1.00 78.38 95 PRO A N 1
ATOM 710 C CA . PRO A 1 95 ? 24.137 -5.530 -24.084 1.00 78.38 95 PRO A CA 1
ATOM 711 C C . PRO A 1 95 ? 24.490 -4.198 -24.768 1.00 78.38 95 PRO A C 1
ATOM 713 O O . PRO A 1 95 ? 25.634 -3.991 -25.162 1.00 78.38 95 PRO A O 1
ATOM 716 N N . ASN A 1 96 ? 23.528 -3.280 -24.882 1.00 80.25 96 ASN A N 1
ATOM 717 C CA . ASN A 1 96 ? 23.675 -2.013 -25.598 1.00 80.25 96 ASN A CA 1
ATOM 718 C C . ASN A 1 96 ? 23.725 -0.793 -24.657 1.00 80.25 96 ASN A C 1
ATOM 720 O O . ASN A 1 96 ? 23.629 0.340 -25.126 1.00 80.25 96 ASN A O 1
ATOM 724 N N . VAL A 1 97 ? 23.829 -0.997 -23.338 1.00 80.56 97 VAL A N 1
ATOM 725 C CA . VAL A 1 97 ? 23.875 0.094 -22.351 1.00 80.56 97 VAL A CA 1
ATOM 726 C C . VAL A 1 97 ? 25.327 0.387 -21.979 1.00 80.56 97 VAL A C 1
ATOM 728 O O . VAL A 1 97 ? 25.958 -0.370 -21.248 1.00 80.56 97 VAL A O 1
ATOM 731 N N . GLN A 1 98 ? 25.864 1.507 -22.472 1.00 77.44 98 GLN A N 1
ATOM 732 C CA . GLN A 1 98 ? 27.166 2.024 -22.039 1.00 77.44 98 GLN A CA 1
ATOM 733 C C . GLN A 1 98 ? 26.980 2.888 -20.783 1.00 77.44 98 GLN A C 1
ATOM 735 O O . GLN A 1 98 ? 26.386 3.965 -20.847 1.00 77.44 98 GLN A O 1
ATOM 740 N N . LEU A 1 99 ? 27.489 2.426 -19.637 1.00 76.56 99 LEU A N 1
ATOM 741 C CA . LEU A 1 99 ? 27.577 3.226 -18.412 1.00 76.56 99 LEU A CA 1
ATOM 742 C C . LEU A 1 99 ? 28.785 4.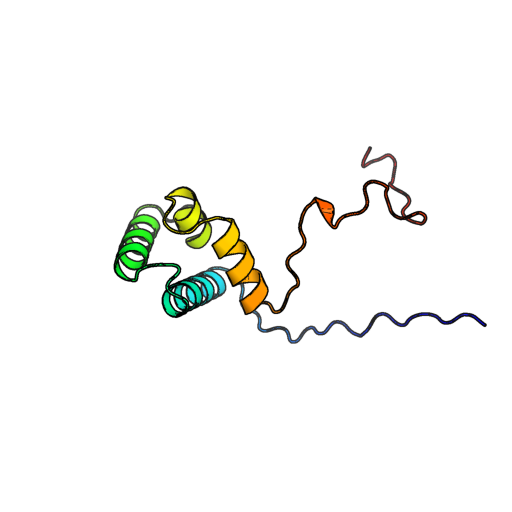165 -18.511 1.00 76.56 99 LEU A C 1
ATOM 744 O O . LEU A 1 99 ? 29.913 3.728 -18.730 1.00 76.56 99 LEU A O 1
ATOM 748 N N . SER A 1 100 ? 28.551 5.468 -18.363 1.00 83.94 100 SER A N 1
ATOM 749 C CA . SER A 1 100 ? 29.639 6.447 -18.302 1.00 83.94 100 SER A CA 1
ATOM 750 C C . SER A 1 100 ? 30.481 6.230 -17.045 1.00 83.94 100 SER A C 1
ATOM 752 O O . SER A 1 100 ? 29.942 5.988 -15.968 1.00 83.94 100 SER A O 1
ATOM 754 N N . VAL A 1 101 ? 31.797 6.415 -17.164 1.00 82.94 101 VAL A N 1
ATOM 755 C CA . VAL A 1 101 ? 32.775 6.278 -16.066 1.00 82.94 101 VAL A CA 1
ATOM 756 C C . VAL A 1 101 ? 32.464 7.198 -14.877 1.00 82.94 101 VAL A C 1
ATOM 758 O O . VAL A 1 101 ? 32.916 6.948 -13.773 1.00 82.94 101 VAL A O 1
ATOM 761 N N . ARG A 1 102 ? 31.662 8.254 -15.063 1.00 82.25 102 ARG A N 1
ATOM 762 C CA . ARG A 1 102 ? 31.231 9.136 -13.961 1.00 82.25 102 ARG A CA 1
ATOM 763 C C . ARG A 1 102 ? 30.205 8.503 -13.010 1.00 82.25 102 ARG A C 1
ATOM 765 O O . ARG A 1 102 ? 29.903 9.115 -11.990 1.00 82.25 102 ARG A O 1
ATOM 772 N N . PHE A 1 103 ? 29.636 7.357 -13.380 1.00 74.00 103 PHE A N 1
ATOM 773 C CA . PHE A 1 103 ? 28.634 6.610 -12.612 1.00 74.00 103 PHE A CA 1
ATOM 774 C C . PHE A 1 103 ? 29.138 5.222 -12.168 1.00 74.00 103 PHE A C 1
ATOM 776 O O . PHE A 1 103 ? 28.339 4.423 -11.683 1.00 74.00 103 PHE A O 1
ATOM 783 N N . LEU A 1 104 ? 30.435 4.947 -12.356 1.00 63.00 104 LEU A N 1
ATOM 784 C CA . LEU A 1 104 ? 31.181 3.840 -11.745 1.00 63.00 104 LEU A CA 1
ATOM 785 C C . LEU A 1 104 ? 31.928 4.365 -10.514 1.00 63.00 104 LEU A C 1
ATOM 787 O O . LEU A 1 104 ? 32.011 3.604 -9.529 1.00 63.00 104 LEU A O 1
#

Radius of gyration: 19.03 Å; chains: 1; bounding box: 45×28×58 Å

pLDDT: mean 84.28, std 16.11, range [38.25, 97.69]

Secondary structure (DSSP, 8-state):
------PPPP-TTS----HHHHHHHHHHHHHHTTSS-HHHHHHHHHHHHH---S-HHHHHHHTTSS-HHHHHHHHHHHHTPPPPPGGGS-SSPPTT----GGG-

Sequence (104 aa):
MSVVTELPPPASEAPKLSGPALDERICQFLVAKGRLKEADLARGKRLHEEDPSGRLVALLTRLGLVSEREMADAVAEIMGLPLLLAKDFPESPPPNVQLSVRFL